Protein AF-A0A7S1TKZ5-F1 (afdb_monomer_lite)

Radius of gyration: 29.52 Å; chains: 1; bounding box: 53×38×90 Å

Organism: NCBI:txid1077150

Secondary structure (DSSP, 8-state):
-TTTT-SS--EEEPPPSS--SS---EEE--S------PPPHHHHHHTT------EEEE-BGGG--TTSTTSTT---S-TT---HHHHHHHHHHHHHGGG-SS-EEEEEEESEE-TT-SS-BSSEETTS-TT--EEEHHHHHHHHHHHHHHHPEEB-

Structure (mmCIF, N/CA/C/O backbone):
data_AF-A0A7S1TKZ5-F1
#
_entry.id   AF-A0A7S1TKZ5-F1
#
loop_
_atom_site.group_PDB
_atom_site.id
_atom_site.type_symbol
_atom_site.label_atom_id
_atom_site.label_alt_id
_atom_site.label_comp_id
_atom_site.label_asym_id
_atom_site.label_entity_id
_atom_site.label_seq_id
_atom_site.pdbx_PDB_ins_code
_atom_site.Cartn_x
_atom_site.Cartn_y
_atom_site.Cartn_z
_atom_site.occupancy
_atom_site.B_iso_or_equiv
_atom_site.auth_seq_id
_atom_site.auth_comp_id
_atom_site.auth_asym_id
_atom_site.auth_atom_id
_atom_site.pdbx_PDB_model_num
ATOM 1 N N . LEU A 1 1 ? -22.502 4.669 48.953 1.00 45.25 1 LEU A N 1
ATOM 2 C CA . LEU A 1 1 ? -22.837 4.290 47.557 1.00 45.25 1 LEU A CA 1
ATOM 3 C C . LEU A 1 1 ? -24.293 4.591 47.184 1.00 45.25 1 LEU A C 1
ATOM 5 O O . LEU A 1 1 ? -24.507 5.176 46.135 1.00 45.25 1 LEU A O 1
ATOM 9 N N . SER A 1 2 ? -25.284 4.317 48.043 1.00 52.25 2 SER A N 1
ATOM 10 C CA . SER A 1 2 ? -26.713 4.591 47.769 1.00 52.25 2 SER A CA 1
ATOM 11 C C . SER A 1 2 ? -27.094 6.071 47.573 1.00 52.25 2 SER A C 1
ATOM 13 O O . SER A 1 2 ? -28.102 6.359 46.936 1.00 52.25 2 SER A O 1
ATOM 15 N N . GLN A 1 3 ? -26.303 7.025 48.081 1.00 49.66 3 GLN A N 1
ATOM 16 C CA . GLN A 1 3 ? -26.588 8.461 47.930 1.00 49.66 3 GLN A CA 1
ATOM 17 C C . GLN A 1 3 ? -26.193 9.040 46.556 1.00 49.66 3 GLN A C 1
ATOM 19 O O . GLN A 1 3 ? -26.784 10.030 46.138 1.00 49.66 3 GLN A O 1
ATOM 24 N N . LEU A 1 4 ? -25.268 8.400 45.825 1.00 52.12 4 LEU A N 1
ATOM 25 C CA . LEU A 1 4 ? -24.807 8.850 44.498 1.00 52.12 4 LEU A CA 1
ATOM 26 C C . LEU A 1 4 ? -25.741 8.454 43.339 1.00 52.12 4 LEU A C 1
ATOM 28 O O . LEU A 1 4 ? -25.558 8.934 42.227 1.00 52.12 4 LEU A O 1
ATOM 32 N N . MET A 1 5 ? -26.736 7.597 43.590 1.00 54.06 5 MET A N 1
ATOM 33 C CA . MET A 1 5 ? -27.647 7.052 42.568 1.00 54.06 5 MET A CA 1
ATOM 34 C C . MET A 1 5 ? -29.002 7.781 42.510 1.00 54.06 5 MET A C 1
ATOM 36 O O . MET A 1 5 ? -29.927 7.318 41.845 1.00 54.06 5 MET A O 1
ATOM 40 N N . ARG A 1 6 ? -29.166 8.902 43.228 1.00 61.47 6 ARG A N 1
ATOM 41 C CA . ARG A 1 6 ? -30.417 9.676 43.205 1.00 61.47 6 ARG A CA 1
ATOM 42 C C . ARG A 1 6 ? -30.516 10.475 41.898 1.00 61.47 6 ARG A C 1
ATOM 44 O O . ARG A 1 6 ? -29.534 11.098 41.515 1.00 61.47 6 ARG A O 1
ATOM 51 N N . PRO A 1 7 ? -31.680 10.511 41.225 1.00 56.25 7 PRO A N 1
ATOM 52 C CA . PRO A 1 7 ? -31.854 11.225 39.952 1.00 56.25 7 PRO A CA 1
ATOM 53 C C . PRO A 1 7 ? -31.760 12.754 40.096 1.00 56.25 7 PRO A C 1
ATOM 55 O O . PRO A 1 7 ? -31.485 13.468 39.133 1.00 56.25 7 PRO A O 1
ATOM 58 N N . THR A 1 8 ? -31.967 13.260 41.308 1.00 64.50 8 THR A N 1
ATOM 59 C CA . THR A 1 8 ? -31.749 14.652 41.696 1.00 64.50 8 THR A CA 1
ATOM 60 C C . THR A 1 8 ? -30.412 14.767 42.415 1.00 64.50 8 THR A C 1
ATOM 62 O O . THR A 1 8 ? -30.059 13.889 43.202 1.00 64.50 8 THR A O 1
ATOM 65 N N . GLY A 1 9 ? -29.682 15.850 42.148 1.00 65.69 9 GLY A N 1
ATOM 66 C CA . GLY A 1 9 ? -28.393 16.125 42.771 1.00 65.69 9 GLY A CA 1
ATOM 67 C C . GLY A 1 9 ? -28.412 16.047 44.308 1.00 65.69 9 GLY A C 1
ATOM 68 O O . GLY A 1 9 ? -29.473 16.110 44.929 1.00 65.69 9 GLY A O 1
ATOM 69 N N . PHE A 1 10 ? -27.245 15.870 44.927 1.00 78.31 10 PHE A N 1
ATOM 70 C CA . PHE A 1 10 ? -27.108 15.707 46.376 1.00 78.31 10 PHE A CA 1
ATOM 71 C C . PHE A 1 10 ? -26.200 16.783 46.971 1.00 78.31 10 PHE A C 1
ATOM 73 O O . PHE A 1 10 ? -25.291 17.276 46.309 1.00 78.31 10 PHE A O 1
ATOM 80 N N . GLU A 1 11 ? -26.442 17.136 48.228 1.00 80.81 11 GLU A N 1
ATOM 81 C CA . GLU A 1 11 ? -25.588 18.030 49.006 1.00 80.81 11 GLU A CA 1
ATOM 82 C C . GLU A 1 11 ? -24.940 17.239 50.135 1.00 80.81 11 GLU A C 1
ATOM 84 O O . GLU A 1 11 ? -25.612 16.470 50.823 1.00 80.81 11 GLU A O 1
ATOM 89 N N . GLN A 1 12 ? -23.630 17.398 50.295 1.00 82.38 12 GLN A N 1
ATOM 90 C CA . GLN A 1 12 ? -22.857 16.748 51.337 1.00 82.38 12 GLN A CA 1
ATOM 91 C C . GLN A 1 12 ? -22.077 17.796 52.123 1.00 82.38 12 GLN A C 1
ATOM 93 O O . GLN A 1 12 ? -21.294 18.564 51.564 1.00 82.38 12 GLN A O 1
ATOM 98 N N . GLU A 1 13 ? -22.292 17.813 53.432 1.00 81.31 13 GLU A N 1
ATOM 99 C CA . GLU A 1 13 ? -21.556 18.675 54.347 1.00 81.31 13 GLU A CA 1
ATOM 100 C C . GLU A 1 13 ? -20.134 18.138 54.558 1.00 81.31 13 GLU A C 1
ATOM 102 O O . GLU A 1 13 ? -19.913 16.928 54.681 1.00 81.31 13 GLU A O 1
ATOM 107 N N . LEU A 1 14 ? -19.153 19.036 54.559 1.00 79.00 14 LEU A N 1
ATOM 108 C CA . LEU A 1 14 ? -17.751 18.688 54.727 1.00 79.00 14 LEU A CA 1
ATOM 109 C C . LEU A 1 14 ? -17.453 18.490 56.216 1.00 79.00 14 LEU A C 1
ATOM 111 O O . LEU A 1 14 ? -17.679 19.377 57.040 1.00 79.00 14 LEU A O 1
ATOM 115 N N . ALA A 1 15 ? -16.925 17.317 56.564 1.00 75.75 15 ALA A N 1
ATOM 116 C CA . ALA A 1 15 ? -16.518 17.033 57.932 1.00 75.75 15 ALA A CA 1
ATOM 117 C C . ALA A 1 15 ? -15.194 17.754 58.255 1.00 75.75 15 ALA A C 1
ATOM 119 O O . ALA A 1 15 ? -14.238 17.653 57.479 1.00 75.75 15 ALA A O 1
ATOM 120 N N . PRO A 1 16 ? -15.087 18.458 59.395 1.00 70.19 16 PRO A N 1
ATOM 121 C CA . PRO A 1 16 ? -13.829 19.071 59.797 1.00 70.19 16 PRO A CA 1
ATOM 122 C C . PRO A 1 16 ? -12.784 18.000 60.150 1.00 70.19 16 PRO A C 1
ATOM 124 O O . PRO A 1 16 ? -13.088 16.992 60.783 1.00 70.19 16 PRO A O 1
ATOM 127 N N . ALA A 1 17 ? -11.518 18.250 59.799 1.00 67.38 17 ALA A N 1
ATOM 128 C CA . ALA A 1 17 ? -10.400 17.322 60.030 1.00 67.38 17 ALA A CA 1
ATOM 129 C C . ALA A 1 17 ? -10.063 17.075 61.523 1.00 67.38 17 ALA A C 1
ATOM 131 O O . ALA A 1 17 ? -9.291 16.179 61.854 1.00 67.38 17 ALA A O 1
ATOM 132 N N . LYS A 1 18 ? -10.629 17.868 62.443 1.00 69.75 18 LYS A N 1
ATOM 133 C CA . LYS A 1 18 ? -10.565 17.698 63.908 1.00 69.75 18 LYS A CA 1
ATOM 134 C C . LYS A 1 18 ? -11.961 17.937 64.488 1.00 69.75 18 LYS A C 1
ATOM 136 O O . LYS A 1 18 ? -12.792 18.518 63.797 1.00 69.75 18 LYS A O 1
ATOM 141 N N . LYS A 1 19 ? -12.210 17.549 65.754 1.00 59.56 19 LYS A N 1
ATOM 142 C CA . LYS A 1 19 ? -13.452 17.848 66.512 1.00 59.56 19 LYS A CA 1
ATOM 143 C C . LYS A 1 19 ? -13.656 19.369 66.687 1.00 59.56 19 LYS A C 1
ATOM 145 O O . LYS A 1 19 ? -13.541 19.905 67.783 1.00 59.56 19 LYS A O 1
ATOM 150 N N . ALA A 1 20 ? -13.910 20.081 65.599 1.00 62.16 20 ALA A N 1
ATOM 151 C CA . ALA A 1 20 ? -14.262 21.485 65.571 1.00 62.16 20 ALA A CA 1
ATOM 152 C C . ALA A 1 20 ? -15.789 21.598 65.559 1.00 62.16 20 ALA A C 1
ATOM 154 O O . ALA A 1 20 ? -16.474 20.889 64.830 1.00 62.16 20 ALA A O 1
ATOM 155 N N . ARG A 1 21 ? -16.317 22.501 66.390 1.00 59.22 21 ARG A N 1
ATOM 156 C CA . ARG A 1 21 ? -17.758 22.725 66.599 1.00 59.22 21 ARG A CA 1
ATOM 157 C C . ARG A 1 21 ? -18.468 23.456 65.448 1.00 59.22 21 ARG A C 1
ATOM 159 O O . ARG A 1 21 ? -19.663 23.702 65.559 1.00 59.22 21 ARG A O 1
ATOM 166 N N . LYS A 1 22 ? -17.756 23.853 64.388 1.00 65.50 22 LYS A N 1
ATOM 167 C CA . LYS A 1 22 ? -18.301 24.659 63.286 1.00 65.50 22 LYS A CA 1
ATOM 168 C C . LYS A 1 22 ? -18.178 23.912 61.962 1.00 65.50 22 LYS A C 1
ATOM 170 O O . LYS A 1 22 ? -17.110 23.385 61.659 1.00 65.50 22 LYS A O 1
ATOM 175 N N . SER A 1 23 ? -19.280 23.901 61.212 1.00 70.69 23 SER A N 1
ATOM 176 C CA . SER A 1 23 ? -19.337 23.423 59.831 1.00 70.69 23 SER A CA 1
ATOM 177 C C . SER A 1 23 ? -18.300 24.154 58.977 1.00 70.69 23 SER A C 1
ATOM 179 O O . SER A 1 23 ? -18.127 25.367 59.117 1.00 70.69 23 SER A O 1
ATOM 181 N N . VAL A 1 24 ? -17.589 23.412 58.126 1.00 80.75 24 VAL A N 1
ATOM 182 C CA . VAL A 1 24 ? -16.551 23.947 57.226 1.00 80.75 24 VAL A CA 1
ATOM 183 C C . VAL A 1 24 ? -17.062 24.146 55.791 1.00 80.75 24 VAL A C 1
ATOM 185 O O . VAL A 1 24 ? -16.279 24.467 54.902 1.00 80.75 24 VAL A O 1
ATOM 188 N N . GLY A 1 25 ? -18.376 24.007 55.572 1.00 83.44 25 GLY A N 1
ATOM 189 C CA . GLY A 1 25 ? -19.048 24.211 54.286 1.00 83.44 25 GLY A CA 1
ATOM 190 C C . GLY A 1 25 ? -19.664 22.932 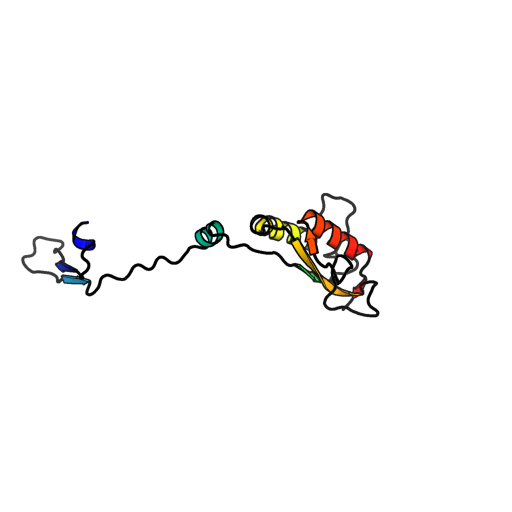53.712 1.00 83.44 25 GLY A C 1
ATOM 191 O O . GLY A 1 25 ? -19.522 21.848 54.277 1.00 83.44 25 GLY A O 1
ATOM 192 N N . SER A 1 26 ? -20.353 23.056 52.578 1.00 84.44 26 SER A N 1
ATOM 193 C CA . SER A 1 26 ? -20.994 21.944 51.871 1.00 84.44 26 SER A CA 1
ATOM 194 C C . SER A 1 26 ? -20.602 21.910 50.394 1.00 84.44 26 SER A C 1
ATOM 196 O O . SER A 1 26 ? -20.283 22.929 49.780 1.00 84.44 26 SER A O 1
ATOM 198 N N . VAL A 1 27 ? -20.624 20.712 49.814 1.00 84.94 27 VAL A N 1
ATOM 199 C CA . VAL A 1 27 ? -20.503 20.492 48.372 1.00 84.94 27 VAL A CA 1
ATOM 200 C C . VAL A 1 27 ? -21.847 20.003 47.861 1.00 84.94 27 VAL A C 1
ATOM 202 O O . VAL A 1 27 ? -22.359 18.983 48.321 1.00 84.94 27 VAL A O 1
ATOM 205 N N . ARG A 1 28 ? -22.409 20.714 46.881 1.00 84.19 28 ARG A N 1
ATOM 206 C CA . ARG A 1 28 ? -23.676 20.347 46.249 1.00 84.19 28 ARG A CA 1
ATOM 207 C C . ARG A 1 28 ? -23.481 19.964 44.793 1.00 84.19 28 ARG A C 1
ATOM 209 O O . ARG A 1 28 ? -23.116 20.791 43.961 1.00 84.19 28 ARG A O 1
ATOM 216 N N . LEU A 1 29 ? -23.828 18.729 44.461 1.00 81.50 29 LEU A N 1
ATOM 217 C CA . LEU A 1 29 ? -24.081 18.323 43.091 1.00 81.50 29 LEU A CA 1
ATOM 218 C C . LEU A 1 29 ? -25.452 18.883 42.691 1.00 81.50 29 LEU A C 1
ATOM 220 O O . LEU A 1 29 ? -26.471 18.433 43.194 1.00 81.50 29 LEU A O 1
ATOM 224 N N . VAL A 1 30 ? -25.498 19.895 41.822 1.00 80.62 30 VAL A N 1
ATOM 225 C CA . VAL A 1 30 ? -26.760 20.565 41.430 1.00 80.62 30 VAL A CA 1
ATOM 226 C C . VAL A 1 30 ? -27.571 19.718 40.443 1.00 80.62 30 VAL A C 1
ATOM 228 O O . VAL A 1 30 ? -28.801 19.732 40.459 1.00 80.62 30 VAL A O 1
ATOM 231 N N . ARG A 1 31 ? -26.886 18.956 39.587 1.00 73.62 31 ARG A N 1
ATOM 232 C CA . ARG A 1 31 ? -27.473 18.013 38.629 1.00 73.62 31 ARG A CA 1
ATOM 233 C C . ARG A 1 31 ? -26.563 16.805 38.499 1.00 73.62 31 ARG A C 1
ATOM 235 O O . ARG A 1 31 ? -25.347 16.964 38.431 1.00 73.62 31 ARG A O 1
ATOM 242 N N . VAL A 1 32 ? -27.154 15.618 38.412 1.00 75.12 32 VAL A N 1
ATOM 243 C CA . VAL A 1 32 ? -26.400 14.425 38.025 1.00 75.12 32 VAL A CA 1
ATOM 244 C C . VAL A 1 32 ? -26.040 14.561 36.543 1.00 75.12 32 VAL A C 1
ATOM 246 O O . VAL A 1 32 ? -26.943 14.770 35.724 1.00 75.12 32 VAL A O 1
ATOM 249 N N . PRO A 1 33 ? -24.751 14.502 36.166 1.00 72.81 33 PRO A N 1
ATOM 250 C CA . PRO A 1 33 ? -24.379 14.532 34.763 1.00 72.81 33 PRO A CA 1
ATOM 251 C C . PRO A 1 33 ? -24.974 13.307 34.065 1.00 72.81 33 PRO A C 1
ATOM 253 O O . PRO A 1 33 ? -24.873 12.184 34.558 1.00 72.81 33 PRO A O 1
ATOM 256 N N . ARG A 1 34 ? -25.585 13.506 32.892 1.00 76.31 34 ARG A N 1
ATOM 257 C CA . ARG A 1 34 ? -25.906 12.380 32.010 1.00 76.31 34 ARG A CA 1
ATOM 258 C C . ARG A 1 34 ? -24.589 11.758 31.559 1.00 76.31 34 ARG A C 1
ATOM 260 O O . ARG A 1 34 ? -23.893 12.349 30.734 1.00 76.31 34 ARG A O 1
ATOM 267 N N . ILE A 1 35 ? -24.264 10.583 32.091 1.00 79.25 35 ILE A N 1
ATOM 268 C CA . ILE A 1 35 ? -23.140 9.785 31.606 1.00 79.25 35 ILE A CA 1
ATOM 269 C C . ILE A 1 35 ? -23.502 9.338 30.192 1.00 79.25 35 ILE A C 1
ATOM 271 O O . ILE A 1 35 ? -24.428 8.555 29.987 1.00 79.25 35 ILE A O 1
ATOM 275 N N . ARG A 1 36 ? -22.815 9.902 29.199 1.00 80.56 36 ARG A N 1
ATOM 276 C CA . ARG A 1 36 ? -22.933 9.469 27.809 1.00 80.56 36 ARG A CA 1
ATOM 277 C C . ARG A 1 36 ? -21.824 8.467 27.545 1.00 80.56 36 ARG A C 1
ATOM 279 O O . ARG A 1 36 ? -20.659 8.852 27.497 1.00 80.56 36 ARG A O 1
ATOM 286 N N . HIS A 1 37 ? -22.191 7.208 27.357 1.00 79.81 37 HIS A N 1
ATOM 287 C CA . HIS A 1 37 ? -21.277 6.235 26.781 1.00 79.81 37 HIS A CA 1
ATOM 288 C C . HIS A 1 37 ? -21.135 6.567 25.296 1.00 79.81 37 HIS A C 1
ATOM 290 O O . HIS A 1 37 ? -22.116 6.547 24.555 1.00 79.81 37 HIS A O 1
ATOM 296 N N . LYS A 1 38 ? -19.933 6.962 24.881 1.00 88.94 38 LYS A N 1
ATOM 297 C CA . LYS A 1 38 ? -19.578 7.016 23.463 1.00 88.94 38 LYS A CA 1
ATOM 298 C C . LYS A 1 38 ? -19.053 5.639 23.083 1.00 88.94 38 LYS A C 1
ATOM 300 O O . LYS A 1 38 ? -18.287 5.075 23.864 1.00 88.94 38 LYS A O 1
ATOM 305 N N . ALA A 1 39 ? -19.462 5.131 21.924 1.00 89.62 39 ALA A N 1
ATOM 306 C CA . ALA A 1 39 ? -18.930 3.877 21.413 1.00 89.62 39 ALA A CA 1
ATOM 307 C C . ALA A 1 39 ? -17.400 3.975 21.315 1.00 89.62 39 ALA A C 1
ATOM 309 O O . ALA A 1 39 ? -16.872 4.955 20.777 1.00 89.62 39 ALA A O 1
ATOM 310 N N . SER A 1 40 ? -16.686 3.004 21.885 1.00 94.31 40 SER A N 1
ATOM 311 C CA . SER A 1 40 ? -15.242 2.884 21.688 1.00 94.31 40 SER A CA 1
ATOM 312 C C . SER A 1 40 ? -14.947 2.368 20.281 1.00 94.31 40 SER A C 1
ATOM 314 O O . SER A 1 40 ? -15.782 1.720 19.657 1.00 94.31 40 SER A O 1
ATOM 316 N N . PHE A 1 41 ? -13.724 2.586 19.798 1.00 93.12 41 PHE A N 1
ATOM 317 C CA . PHE A 1 41 ? -13.274 2.002 18.532 1.00 93.12 41 PHE A CA 1
ATOM 318 C C . PHE A 1 41 ? -13.475 0.476 18.490 1.00 93.12 41 PHE A C 1
ATOM 320 O O . PHE A 1 41 ? -14.012 -0.053 17.527 1.00 93.12 41 PHE A O 1
ATOM 327 N N . THR A 1 42 ? -13.146 -0.224 19.579 1.00 92.75 42 THR A N 1
ATOM 328 C CA . THR A 1 42 ? -13.348 -1.676 19.696 1.00 92.75 42 THR A CA 1
ATOM 329 C C . THR A 1 42 ? -14.816 -2.095 19.648 1.00 92.75 42 THR A C 1
ATOM 331 O O . THR A 1 42 ? -15.122 -3.148 19.100 1.00 92.75 42 THR A O 1
ATOM 334 N N . GLN A 1 43 ? -15.729 -1.282 20.191 1.00 94.25 43 GLN A N 1
ATOM 335 C CA . GLN A 1 43 ? -17.164 -1.532 20.062 1.00 94.25 43 GLN A CA 1
ATOM 336 C C . GLN A 1 43 ? -17.609 -1.383 18.613 1.00 94.25 43 GLN A C 1
ATOM 338 O O . GLN A 1 43 ? -18.296 -2.263 18.120 1.00 94.25 43 GLN A O 1
ATOM 343 N N . LEU A 1 44 ? -17.146 -0.344 17.914 1.00 94.69 44 LEU A N 1
ATOM 344 C CA . LEU A 1 44 ? -17.461 -0.161 16.497 1.00 94.69 44 LEU A CA 1
ATOM 345 C C . LEU A 1 44 ? -16.954 -1.335 15.649 1.00 94.69 44 LEU A C 1
ATOM 347 O O . LEU A 1 44 ? -17.694 -1.830 14.805 1.00 94.69 44 LEU A O 1
ATOM 351 N N . LEU A 1 45 ? -15.739 -1.829 15.909 1.00 93.62 45 LEU A N 1
ATOM 352 C CA . LEU A 1 45 ? -15.207 -3.024 15.242 1.00 93.62 45 LEU A CA 1
ATOM 353 C C . LEU A 1 45 ? -16.064 -4.270 15.512 1.00 93.62 45 LEU A C 1
ATOM 355 O O . LEU A 1 45 ? -16.410 -4.992 14.581 1.00 93.62 45 LEU A O 1
ATOM 359 N N . HIS A 1 46 ? -16.457 -4.511 16.768 1.00 91.69 46 HIS A N 1
ATOM 360 C CA . HIS A 1 46 ? -17.358 -5.620 17.111 1.00 91.69 46 HIS A CA 1
ATOM 361 C C . HIS A 1 46 ? -18.761 -5.465 16.505 1.00 91.69 46 HIS A C 1
ATOM 363 O O . HIS A 1 46 ? -19.408 -6.465 16.207 1.00 91.69 46 HIS A O 1
ATOM 369 N N . GLU A 1 47 ? -19.228 -4.231 16.315 1.00 94.88 47 GLU A N 1
ATOM 370 C CA . GLU A 1 47 ? -20.503 -3.903 15.665 1.00 94.88 47 GLU A CA 1
ATOM 371 C C . GLU A 1 47 ? -20.425 -3.971 14.129 1.00 94.88 47 GLU A C 1
ATOM 373 O O . GLU A 1 47 ? -21.431 -3.768 13.451 1.00 94.88 47 GLU A O 1
ATOM 378 N N . GLY A 1 48 ? -19.259 -4.317 13.575 1.00 93.88 48 GLY A N 1
ATOM 379 C CA . GLY A 1 48 ? -19.080 -4.604 12.157 1.00 93.88 48 GLY A CA 1
ATOM 380 C C . GLY A 1 48 ? -18.458 -3.477 11.341 1.00 93.88 48 GLY A C 1
ATOM 381 O O . GLY A 1 48 ? -18.528 -3.552 10.117 1.00 93.88 48 GLY A O 1
ATOM 382 N N . LEU A 1 49 ? -17.852 -2.466 11.977 1.00 95.12 49 LEU A N 1
ATOM 383 C CA . LEU A 1 49 ? -16.977 -1.514 11.291 1.00 95.12 49 LEU A CA 1
ATOM 384 C C . LEU A 1 49 ? -15.818 -2.261 10.620 1.00 95.12 49 LEU A C 1
ATOM 386 O O . LEU A 1 49 ? -15.151 -3.079 11.253 1.00 95.12 49 LEU A O 1
ATOM 390 N N . GLU A 1 50 ? -15.556 -1.910 9.368 1.00 95.25 50 GLU A N 1
ATOM 391 C CA . GLU A 1 50 ? -14.450 -2.431 8.567 1.00 95.25 50 GLU A CA 1
ATOM 392 C C . GLU A 1 50 ? -13.472 -1.304 8.232 1.00 95.25 50 GLU A C 1
ATOM 394 O O . GLU A 1 50 ? -13.840 -0.123 8.195 1.00 95.25 50 GLU A O 1
ATOM 399 N N . MET A 1 51 ? -12.216 -1.666 7.995 1.00 95.44 51 MET A N 1
ATOM 400 C CA . MET A 1 51 ? -11.176 -0.746 7.550 1.00 95.44 51 MET A CA 1
ATOM 401 C C . MET A 1 51 ? -10.546 -1.299 6.282 1.00 95.44 51 MET A C 1
ATOM 403 O O . MET A 1 51 ? -9.838 -2.297 6.345 1.00 95.44 51 MET A O 1
ATOM 407 N N . SER A 1 52 ? -10.772 -0.624 5.157 1.00 95.31 52 SER A N 1
ATOM 408 C CA . SER A 1 52 ? -10.169 -1.011 3.884 1.00 95.31 52 SER A CA 1
ATOM 409 C C . SER A 1 52 ? -8.849 -0.279 3.643 1.00 95.31 52 SER A C 1
ATOM 411 O O . SER A 1 52 ? -8.699 0.905 3.976 1.00 95.31 52 SER A O 1
ATOM 413 N N . LEU A 1 53 ? -7.879 -0.999 3.082 1.00 97.06 53 LEU A N 1
ATOM 414 C CA . LEU A 1 53 ? -6.559 -0.489 2.730 1.00 97.06 53 LEU A CA 1
ATOM 415 C C . LEU A 1 53 ? -6.506 -0.137 1.241 1.00 97.06 53 LEU A C 1
ATOM 417 O O . LEU A 1 53 ? -6.734 -0.981 0.385 1.00 97.06 53 LEU A O 1
ATOM 421 N N . MET A 1 54 ? -6.078 1.085 0.935 1.00 97.94 54 MET A N 1
ATOM 422 C CA . MET A 1 54 ? -5.667 1.501 -0.407 1.00 97.94 54 MET A CA 1
ATOM 423 C C . MET A 1 54 ? -4.202 1.923 -0.375 1.00 97.94 54 MET A C 1
ATOM 425 O O . MET A 1 54 ? -3.747 2.532 0.597 1.00 97.94 54 MET A O 1
ATOM 429 N N . VAL A 1 55 ? -3.467 1.634 -1.449 1.00 98.25 55 VAL A N 1
ATOM 430 C CA . VAL A 1 55 ? -2.059 2.024 -1.574 1.00 98.25 55 VAL A CA 1
ATOM 431 C C . VAL A 1 55 ? -1.802 2.792 -2.862 1.00 98.25 55 VAL A C 1
ATOM 433 O O . VAL A 1 55 ? -2.315 2.452 -3.926 1.00 98.25 55 VAL A O 1
ATOM 436 N N . ALA A 1 56 ? -0.969 3.823 -2.753 1.00 98.00 56 ALA A N 1
ATOM 437 C CA . ALA A 1 56 ? -0.451 4.593 -3.872 1.00 98.00 56 ALA A CA 1
ATOM 438 C C . ALA A 1 56 ? 1.060 4.737 -3.684 1.00 98.00 56 ALA A C 1
ATOM 440 O O . ALA A 1 56 ? 1.514 5.288 -2.682 1.00 98.00 56 ALA A O 1
ATOM 441 N N . ILE A 1 57 ? 1.831 4.191 -4.616 1.00 98.12 57 ILE A N 1
ATOM 442 C CA . ILE A 1 57 ? 3.288 4.113 -4.519 1.00 98.12 57 ILE A CA 1
ATOM 443 C C . ILE A 1 57 ? 3.907 5.087 -5.526 1.00 98.12 57 ILE A C 1
ATOM 445 O O . ILE A 1 57 ? 3.445 5.240 -6.655 1.00 98.12 57 ILE A O 1
ATOM 449 N N . ASP A 1 58 ? 4.947 5.773 -5.083 1.00 97.69 58 ASP A N 1
ATOM 450 C CA . ASP A 1 58 ? 5.691 6.744 -5.874 1.00 97.69 58 ASP A CA 1
ATOM 451 C C . ASP A 1 58 ? 6.627 6.020 -6.853 1.00 97.69 58 ASP A C 1
ATOM 453 O O . ASP A 1 58 ? 7.384 5.170 -6.417 1.00 97.69 58 ASP A O 1
ATOM 457 N N . TRP A 1 59 ? 6.575 6.345 -8.146 1.00 96.88 59 TRP A N 1
ATOM 458 C CA . TRP A 1 59 ? 7.468 5.859 -9.211 1.00 96.88 59 TRP A CA 1
ATOM 459 C C . TRP A 1 59 ? 8.370 6.972 -9.766 1.00 96.88 59 TRP A C 1
ATOM 461 O O . TRP A 1 59 ? 8.827 6.908 -10.912 1.00 96.88 59 TRP A O 1
ATOM 471 N N . THR A 1 60 ? 8.621 8.022 -8.985 1.00 96.62 60 THR A N 1
ATOM 472 C CA . THR A 1 60 ? 9.418 9.153 -9.452 1.00 96.62 60 THR A CA 1
ATOM 473 C C . THR A 1 60 ? 10.894 8.805 -9.656 1.00 96.62 60 THR A C 1
ATOM 475 O O . THR A 1 60 ? 11.468 7.971 -8.949 1.00 96.62 60 THR A O 1
ATOM 478 N N . ALA A 1 61 ? 11.556 9.482 -10.597 1.00 93.88 61 ALA A N 1
ATOM 479 C CA . ALA A 1 61 ? 12.957 9.250 -10.951 1.00 93.88 61 ALA A CA 1
ATOM 480 C C . ALA A 1 61 ? 13.939 9.538 -9.799 1.00 93.88 61 ALA A C 1
ATOM 482 O O . ALA A 1 61 ? 15.044 8.992 -9.793 1.00 93.88 61 ALA A O 1
ATOM 483 N N . SER A 1 62 ? 13.538 10.328 -8.796 1.00 94.00 62 SER A N 1
ATOM 484 C CA . SER A 1 62 ? 14.318 10.555 -7.571 1.00 94.00 62 SER A CA 1
ATOM 485 C C . SER A 1 62 ? 14.581 9.286 -6.758 1.00 94.00 62 SER A C 1
ATOM 487 O O . SER A 1 62 ? 15.501 9.280 -5.947 1.00 94.00 62 SER A O 1
ATOM 489 N N . ASN A 1 63 ? 13.825 8.208 -6.987 1.00 94.19 63 ASN A N 1
ATOM 490 C CA . ASN A 1 63 ? 14.072 6.912 -6.357 1.00 94.19 63 ASN A CA 1
ATOM 491 C C . ASN A 1 63 ? 15.230 6.125 -6.989 1.00 94.19 63 ASN A C 1
ATOM 493 O O . ASN A 1 63 ? 15.599 5.076 -6.460 1.00 94.19 63 ASN A O 1
ATOM 497 N N . GLU A 1 64 ? 15.818 6.625 -8.081 1.00 90.75 64 GLU A N 1
ATOM 498 C CA . GLU A 1 64 ? 16.860 5.963 -8.872 1.00 90.75 64 GLU A CA 1
ATOM 499 C C . GLU A 1 64 ? 16.413 4.621 -9.485 1.00 90.75 64 GLU A C 1
ATOM 501 O O . GLU A 1 64 ? 15.366 4.068 -9.161 1.00 90.75 64 GLU A O 1
ATOM 506 N N . SER A 1 65 ? 17.210 4.080 -10.411 1.00 90.44 65 SER A N 1
ATOM 507 C CA . SER A 1 65 ? 16.890 2.811 -11.079 1.00 90.44 65 SER A CA 1
ATOM 508 C C . SER A 1 65 ? 16.707 1.664 -10.068 1.00 90.44 65 SER A C 1
ATOM 510 O O . SER A 1 65 ? 17.602 1.474 -9.243 1.00 90.44 65 SER A O 1
ATOM 512 N N . PRO A 1 66 ? 15.668 0.811 -10.191 1.00 92.50 66 PRO A N 1
ATOM 513 C CA . PRO A 1 66 ? 15.497 -0.390 -9.363 1.00 92.50 66 PRO A CA 1
ATOM 514 C C . PRO A 1 66 ? 16.674 -1.375 -9.422 1.00 92.50 66 PRO A C 1
ATOM 516 O O . PRO A 1 66 ? 16.807 -2.232 -8.556 1.00 92.50 66 PRO A O 1
ATOM 519 N N . SER A 1 67 ? 17.552 -1.271 -10.426 1.00 91.25 67 SER A N 1
ATOM 520 C CA . SER A 1 67 ? 18.795 -2.051 -10.504 1.00 91.25 67 SER A CA 1
ATOM 521 C C . SER A 1 67 ? 19.921 -1.526 -9.604 1.00 91.25 67 SER A C 1
ATOM 523 O O . SER A 1 67 ? 20.918 -2.220 -9.405 1.00 91.25 67 SER A O 1
ATOM 525 N N . ASN A 1 68 ? 19.800 -0.306 -9.076 1.00 92.56 68 ASN A N 1
ATOM 526 C CA . ASN A 1 68 ? 20.787 0.297 -8.193 1.00 92.56 68 ASN A CA 1
ATOM 527 C C . ASN A 1 68 ? 20.544 -0.158 -6.742 1.00 92.56 68 ASN A C 1
ATOM 529 O O . ASN A 1 68 ? 19.475 0.133 -6.209 1.00 92.56 68 ASN A O 1
ATOM 533 N N . PRO A 1 69 ? 21.530 -0.769 -6.056 1.00 91.12 69 PRO A N 1
ATOM 534 C CA . PRO A 1 69 ? 21.417 -1.166 -4.648 1.00 91.12 69 PRO A CA 1
ATOM 535 C C . PRO A 1 69 ? 21.058 -0.046 -3.664 1.00 91.12 69 PRO A C 1
ATOM 537 O O . PRO A 1 69 ? 20.664 -0.334 -2.537 1.00 91.12 69 PRO A O 1
ATOM 540 N N . LYS A 1 70 ? 21.228 1.224 -4.053 1.00 91.56 70 LYS A N 1
ATOM 541 C CA . LYS A 1 70 ? 20.840 2.392 -3.248 1.00 91.56 70 LYS A CA 1
ATOM 542 C C . LYS A 1 70 ? 19.415 2.883 -3.509 1.00 91.56 70 LYS A C 1
ATOM 544 O O . LYS A 1 70 ? 18.932 3.713 -2.745 1.00 91.56 70 LYS A O 1
ATOM 549 N N . SER A 1 71 ? 18.761 2.395 -4.562 1.00 95.06 71 SER A N 1
ATOM 550 C CA . SER A 1 71 ? 17.387 2.767 -4.886 1.00 95.06 71 SER A CA 1
ATOM 551 C C . SER A 1 71 ? 16.438 2.326 -3.776 1.00 95.06 71 SER A C 1
ATOM 553 O O . SER A 1 71 ? 16.537 1.212 -3.258 1.00 95.06 71 SER A O 1
ATOM 555 N N . LEU A 1 72 ? 15.455 3.166 -3.456 1.00 95.50 72 LEU A N 1
ATOM 556 C CA . LEU A 1 72 ? 14.373 2.781 -2.546 1.00 95.50 72 LEU A CA 1
ATOM 557 C C . LEU A 1 72 ? 13.482 1.684 -3.153 1.00 95.50 72 LEU A C 1
ATOM 559 O O . LEU A 1 72 ? 12.855 0.926 -2.413 1.00 95.50 72 LEU A O 1
ATOM 563 N N . HIS A 1 73 ? 13.496 1.556 -4.484 1.00 96.25 73 HIS A N 1
ATOM 564 C CA . HIS A 1 73 ? 12.865 0.487 -5.255 1.00 96.25 73 HIS A CA 1
ATOM 565 C C . HIS A 1 73 ? 13.795 -0.687 -5.560 1.00 96.25 73 HIS A C 1
ATOM 567 O O . HIS A 1 73 ? 13.445 -1.510 -6.407 1.00 96.25 73 HIS A O 1
ATOM 573 N N . TYR A 1 74 ? 14.971 -0.774 -4.927 1.00 95.19 74 TYR A N 1
ATOM 574 C CA . TYR A 1 74 ? 15.962 -1.781 -5.293 1.00 95.19 74 TYR A CA 1
ATOM 575 C C . TYR A 1 74 ? 15.339 -3.179 -5.393 1.00 95.19 74 TYR A C 1
ATOM 577 O O . TYR A 1 74 ? 14.737 -3.693 -4.443 1.00 95.19 74 TYR A O 1
ATOM 585 N N . PHE A 1 75 ? 15.460 -3.769 -6.579 1.00 90.00 75 PHE A N 1
ATOM 586 C CA . PHE A 1 75 ? 14.944 -5.087 -6.883 1.00 90.00 75 PHE A CA 1
ATOM 587 C C . PHE A 1 75 ? 16.032 -6.115 -6.589 1.00 90.00 75 PHE A C 1
ATOM 589 O O . PHE A 1 75 ? 16.980 -6.296 -7.353 1.00 90.00 75 PHE A O 1
ATOM 596 N N . THR A 1 76 ? 15.890 -6.785 -5.452 1.00 86.56 76 THR A N 1
ATOM 597 C CA . THR A 1 76 ? 16.784 -7.860 -5.023 1.00 86.56 76 THR A CA 1
ATOM 598 C C . THR A 1 76 ? 16.248 -9.220 -5.459 1.00 86.56 76 THR A C 1
ATOM 600 O O . THR A 1 76 ? 15.046 -9.483 -5.423 1.00 86.56 76 THR A O 1
ATOM 603 N N . SER A 1 77 ? 17.151 -10.106 -5.871 1.00 83.88 77 SER A N 1
ATOM 604 C CA . SER A 1 77 ? 16.840 -11.500 -6.193 1.00 83.88 77 SER A CA 1
ATOM 605 C C . SER A 1 77 ? 16.764 -12.402 -4.954 1.00 83.88 77 SER A C 1
ATOM 607 O O . SER A 1 77 ? 16.313 -13.540 -5.075 1.00 83.88 77 SER A O 1
ATOM 609 N N . ASP A 1 78 ? 17.159 -11.918 -3.766 1.00 88.19 78 ASP A N 1
ATOM 610 C CA . ASP A 1 78 ? 16.942 -12.638 -2.506 1.00 88.19 78 ASP A CA 1
ATOM 611 C C . ASP A 1 78 ? 15.512 -12.391 -1.995 1.00 88.19 78 ASP A C 1
ATOM 613 O O . ASP A 1 78 ? 15.198 -11.280 -1.566 1.00 88.19 78 ASP A O 1
ATOM 617 N N . PRO A 1 79 ? 14.635 -13.410 -1.960 1.00 79.56 79 PRO A N 1
ATOM 618 C CA . PRO A 1 79 ? 13.254 -13.245 -1.514 1.00 79.56 79 PRO A CA 1
ATOM 619 C C . PRO A 1 79 ? 13.119 -12.829 -0.042 1.00 79.56 79 PRO A C 1
ATOM 621 O O . PRO A 1 79 ? 12.031 -12.425 0.365 1.00 79.56 79 PRO A O 1
ATOM 624 N N . ARG A 1 80 ? 14.184 -12.939 0.765 1.00 85.50 80 ARG A N 1
ATOM 625 C CA . ARG A 1 80 ? 14.192 -12.524 2.177 1.00 85.50 80 ARG A CA 1
ATOM 626 C C . ARG A 1 80 ? 14.480 -11.043 2.373 1.00 85.50 80 ARG A C 1
ATOM 628 O O . ARG A 1 80 ? 14.209 -10.520 3.451 1.00 85.50 80 ARG A O 1
ATOM 635 N N . GLN A 1 81 ? 15.044 -10.379 1.372 1.00 90.62 81 GLN A N 1
ATOM 636 C CA . GLN A 1 81 ? 15.379 -8.971 1.460 1.00 90.62 81 GLN A CA 1
ATOM 637 C C . GLN A 1 81 ? 14.230 -8.146 0.880 1.00 90.62 81 GLN A C 1
ATOM 639 O O . GLN A 1 81 ? 13.786 -8.378 -0.241 1.00 90.62 81 GLN A O 1
ATOM 644 N N . LEU A 1 82 ? 13.748 -7.188 1.668 1.00 94.38 82 LEU A N 1
ATOM 645 C CA . LEU A 1 82 ? 12.726 -6.233 1.254 1.00 94.38 82 LEU A CA 1
ATOM 646 C C . LEU A 1 82 ? 13.372 -4.862 1.062 1.00 94.38 82 LEU A C 1
ATOM 648 O O . LEU A 1 82 ? 14.202 -4.450 1.876 1.00 94.38 82 LEU A O 1
ATOM 652 N N . ASN A 1 83 ? 12.978 -4.141 0.015 1.00 95.56 83 ASN A N 1
ATOM 653 C CA . ASN A 1 83 ? 13.302 -2.720 -0.109 1.00 95.56 83 ASN A CA 1
ATOM 654 C C . ASN A 1 83 ? 12.418 -1.859 0.813 1.00 95.56 83 ASN A C 1
ATOM 656 O O . ASN A 1 83 ? 11.582 -2.362 1.574 1.00 95.56 83 ASN A O 1
ATOM 660 N N . SER A 1 84 ? 12.631 -0.543 0.791 1.00 96.25 84 SER A N 1
ATOM 661 C CA . SER A 1 84 ? 11.946 0.383 1.698 1.00 96.25 84 SER A CA 1
ATOM 662 C C . SER A 1 84 ? 10.433 0.411 1.476 1.00 96.25 84 SER A C 1
ATOM 664 O O . SER A 1 84 ? 9.681 0.419 2.452 1.00 96.25 84 SER A O 1
ATOM 666 N N . TYR A 1 85 ? 9.980 0.358 0.220 1.00 97.62 85 TYR A N 1
ATOM 667 C CA . TYR A 1 85 ? 8.552 0.311 -0.103 1.00 97.62 85 TYR A CA 1
ATOM 668 C C . TYR A 1 85 ? 7.928 -1.014 0.325 1.00 97.62 85 TYR A C 1
ATOM 670 O O . TYR A 1 85 ? 6.931 -1.019 1.037 1.00 97.62 85 TYR A O 1
ATOM 678 N N . GLU A 1 86 ? 8.549 -2.139 -0.019 1.00 97.00 86 GLU A N 1
ATOM 679 C CA . GLU A 1 86 ? 8.103 -3.475 0.388 1.00 97.00 86 GLU A CA 1
ATOM 680 C C . GLU A 1 86 ? 7.966 -3.610 1.907 1.00 97.00 86 GLU A C 1
ATOM 682 O O . GLU A 1 86 ? 6.969 -4.128 2.410 1.00 97.00 86 GLU A O 1
ATOM 687 N N . SER A 1 87 ? 8.948 -3.091 2.644 1.00 96.94 87 SER A N 1
ATOM 688 C CA . SER A 1 87 ? 8.929 -3.082 4.106 1.00 96.94 87 SER A CA 1
ATOM 689 C C . SER A 1 87 ? 7.749 -2.273 4.650 1.00 96.94 87 SER A C 1
ATOM 691 O O . SER A 1 87 ? 7.071 -2.723 5.573 1.00 96.94 87 SER A O 1
ATOM 693 N N . ALA A 1 88 ? 7.464 -1.105 4.063 1.00 98.12 88 ALA A N 1
ATOM 694 C CA . ALA A 1 88 ? 6.341 -0.261 4.464 1.00 98.12 88 ALA A CA 1
ATOM 695 C C . ALA A 1 88 ? 4.984 -0.916 4.159 1.00 98.12 88 ALA A C 1
ATOM 697 O O . ALA A 1 88 ? 4.111 -0.942 5.030 1.00 98.12 88 ALA A O 1
ATOM 698 N N . LEU A 1 89 ? 4.825 -1.497 2.965 1.00 97.94 89 LEU A N 1
ATOM 699 C CA . LEU A 1 89 ? 3.612 -2.217 2.565 1.00 97.94 89 LEU A CA 1
ATOM 700 C C . LEU A 1 89 ? 3.317 -3.378 3.522 1.00 97.94 89 LEU A C 1
ATOM 702 O O . LEU A 1 89 ? 2.189 -3.521 3.988 1.00 97.94 89 LEU A O 1
ATOM 706 N N . MET A 1 90 ? 4.337 -4.167 3.872 1.00 96.88 90 MET A N 1
ATOM 707 C CA . MET A 1 90 ? 4.194 -5.280 4.814 1.00 96.88 90 MET A CA 1
ATOM 708 C C . MET A 1 90 ? 3.875 -4.804 6.234 1.00 96.88 90 MET A C 1
ATOM 710 O O . MET A 1 90 ? 2.986 -5.358 6.884 1.00 96.88 90 MET A O 1
ATOM 714 N N . ALA A 1 91 ? 4.566 -3.773 6.724 1.00 97.69 91 ALA A N 1
ATOM 715 C CA . ALA A 1 91 ? 4.372 -3.261 8.079 1.00 97.69 91 ALA A CA 1
ATOM 716 C C . ALA A 1 91 ? 2.963 -2.688 8.286 1.00 97.69 91 ALA A C 1
ATOM 718 O O . ALA A 1 91 ? 2.300 -3.028 9.262 1.00 97.69 91 ALA A O 1
ATOM 719 N N . VAL A 1 92 ? 2.484 -1.856 7.359 1.00 97.88 92 VAL A N 1
ATOM 720 C CA . VAL A 1 92 ? 1.144 -1.253 7.445 1.00 97.88 92 VAL A CA 1
ATOM 721 C C . VAL A 1 92 ? 0.068 -2.290 7.142 1.00 97.88 92 VAL A C 1
ATOM 723 O O . VAL A 1 92 ? -0.909 -2.426 7.878 1.00 97.88 92 VAL A O 1
ATOM 726 N N . GLY A 1 93 ? 0.263 -3.054 6.073 1.00 97.69 93 GLY A N 1
ATOM 727 C CA . GLY A 1 93 ? -0.711 -4.019 5.605 1.00 97.69 93 GLY A CA 1
ATOM 728 C C . GLY A 1 93 ? -0.961 -5.153 6.594 1.00 97.69 93 GLY A C 1
ATOM 729 O O . GLY A 1 93 ? -2.108 -5.508 6.832 1.00 97.69 93 GLY A O 1
ATOM 730 N N . SER A 1 94 ? 0.076 -5.680 7.252 1.00 97.31 94 SER A N 1
ATOM 731 C CA . SER A 1 94 ? -0.101 -6.752 8.250 1.00 97.31 94 SER A CA 1
ATOM 732 C C . SER A 1 94 ? -0.952 -6.333 9.451 1.00 97.31 94 SER A C 1
ATOM 734 O O . SER A 1 94 ? -1.554 -7.186 10.100 1.00 97.31 94 SER A O 1
ATOM 736 N N . ILE A 1 95 ? -1.035 -5.027 9.722 1.00 97.00 95 ILE A N 1
ATOM 737 C CA . ILE A 1 95 ? -1.874 -4.462 10.777 1.00 97.00 95 ILE A CA 1
ATOM 738 C C . ILE A 1 95 ? -3.294 -4.227 10.269 1.00 97.00 95 ILE A C 1
ATOM 740 O O . ILE A 1 95 ? -4.237 -4.559 10.976 1.00 97.00 95 ILE A O 1
ATOM 744 N N . LEU A 1 96 ? -3.459 -3.634 9.084 1.00 96.88 96 LEU A N 1
ATOM 745 C CA . LEU A 1 96 ? -4.768 -3.178 8.606 1.00 96.88 96 LEU A CA 1
ATOM 746 C C . LEU A 1 96 ? -5.597 -4.279 7.948 1.00 96.88 96 LEU A C 1
ATOM 748 O O . LEU A 1 96 ? -6.810 -4.298 8.128 1.00 96.88 96 LEU A O 1
ATOM 752 N N . MET A 1 97 ? -4.958 -5.219 7.250 1.00 96.25 97 MET A N 1
ATOM 753 C CA . MET A 1 97 ? -5.668 -6.255 6.501 1.00 96.25 97 MET A CA 1
ATOM 754 C C . MET A 1 97 ? -6.639 -7.073 7.358 1.00 96.25 97 MET A C 1
ATOM 756 O O . MET A 1 97 ? -7.758 -7.260 6.908 1.00 96.25 97 MET A O 1
ATOM 760 N N . PRO A 1 98 ? -6.328 -7.512 8.593 1.00 95.44 98 PRO A N 1
ATOM 761 C CA . PRO A 1 98 ? -7.292 -8.253 9.417 1.00 95.44 98 PRO A CA 1
ATOM 762 C C . PRO A 1 98 ? -8.612 -7.520 9.727 1.00 95.44 98 PRO A C 1
ATOM 764 O O . PRO A 1 98 ? -9.549 -8.159 10.202 1.00 95.44 98 PRO A O 1
ATOM 767 N N . TYR A 1 99 ? -8.685 -6.203 9.500 1.00 96.06 99 TYR A N 1
ATOM 768 C CA . TYR A 1 99 ? -9.889 -5.387 9.693 1.00 96.06 99 TYR A CA 1
ATOM 769 C C . TYR A 1 99 ? -10.712 -5.192 8.407 1.00 96.06 99 TYR A C 1
ATOM 771 O O . TYR A 1 99 ? -11.761 -4.548 8.458 1.00 96.06 99 TYR A O 1
ATOM 779 N N . ASP A 1 100 ? -10.255 -5.742 7.282 1.00 96.75 100 ASP A N 1
ATOM 780 C CA . ASP A 1 100 ? -10.941 -5.739 5.990 1.00 96.75 100 ASP A CA 1
ATOM 781 C C . ASP A 1 100 ? -11.554 -7.123 5.716 1.00 96.75 100 ASP A C 1
ATOM 783 O O . ASP A 1 100 ? -10.882 -8.144 5.887 1.00 96.75 100 ASP A O 1
ATOM 787 N N . ARG A 1 101 ? -12.825 -7.217 5.315 1.00 95.62 101 ARG A N 1
ATOM 788 C CA . ARG A 1 101 ? -13.466 -8.531 5.122 1.00 95.62 101 ARG A CA 1
ATOM 789 C C . ARG A 1 101 ? -13.123 -9.183 3.794 1.00 95.62 101 ARG A C 1
ATOM 791 O O . ARG A 1 101 ? -12.947 -10.401 3.764 1.00 95.62 101 ARG A O 1
ATOM 798 N N . ASP A 1 102 ? -13.076 -8.416 2.711 1.00 96.81 102 ASP A N 1
ATOM 799 C CA . ASP A 1 102 ? -12.837 -8.964 1.371 1.00 96.81 102 ASP A CA 1
ATOM 800 C C . ASP A 1 102 ? -11.342 -9.096 1.044 1.00 96.81 102 ASP A C 1
ATOM 802 O O . ASP A 1 102 ? -10.967 -9.857 0.147 1.00 96.81 102 ASP A O 1
ATOM 806 N N . GLN A 1 103 ? -10.493 -8.426 1.830 1.00 97.31 103 GLN A N 1
ATOM 807 C CA . GLN A 1 103 ? -9.044 -8.383 1.656 1.00 97.31 103 GLN A CA 1
ATOM 808 C C . GLN A 1 103 ? -8.629 -7.831 0.280 1.00 97.31 103 GLN A C 1
ATOM 810 O O . GLN A 1 103 ? -7.552 -8.177 -0.220 1.00 97.31 103 GLN A O 1
ATOM 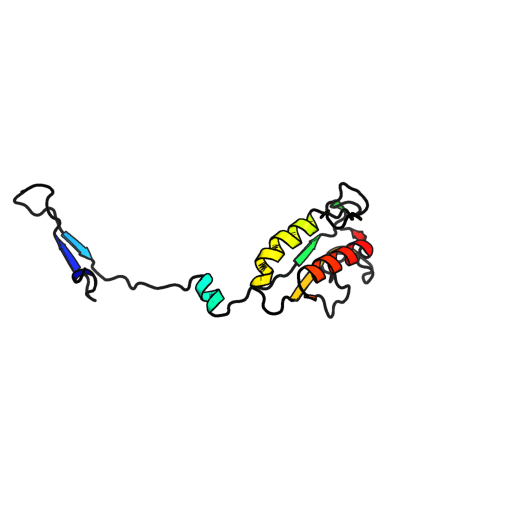815 N N . MET A 1 104 ? -9.468 -7.013 -0.354 1.00 98.12 104 MET A N 1
ATOM 816 C CA . MET A 1 104 ? -9.191 -6.401 -1.646 1.00 98.12 104 MET A CA 1
ATOM 817 C C . MET A 1 104 ? -8.497 -5.058 -1.445 1.00 98.12 104 MET A C 1
ATOM 819 O O . MET A 1 104 ? -8.944 -4.195 -0.700 1.00 98.12 104 MET A O 1
ATOM 823 N N . ILE A 1 105 ? -7.364 -4.887 -2.118 1.00 98.50 105 ILE A N 1
ATOM 824 C CA . ILE A 1 105 ? -6.523 -3.702 -1.990 1.00 98.50 105 ILE A CA 1
ATOM 825 C C . ILE A 1 105 ? -6.486 -3.005 -3.346 1.00 98.50 105 ILE A C 1
ATOM 827 O O . ILE A 1 105 ? -5.822 -3.500 -4.261 1.00 98.50 105 ILE A O 1
ATOM 831 N N . PRO A 1 106 ? -7.131 -1.844 -3.511 1.00 98.38 106 PRO A N 1
ATOM 832 C CA . PRO A 1 106 ? -6.861 -0.980 -4.648 1.00 98.38 106 PRO A CA 1
ATOM 833 C C . PRO A 1 106 ? -5.396 -0.522 -4.609 1.00 98.38 106 PRO A C 1
ATOM 835 O O . PRO A 1 106 ? -4.957 0.126 -3.650 1.00 98.38 106 PRO A O 1
ATOM 838 N N . ALA A 1 107 ? -4.628 -0.883 -5.638 1.00 98.31 107 ALA A N 1
ATOM 839 C CA . ALA A 1 107 ? -3.188 -0.659 -5.681 1.00 98.31 107 ALA A CA 1
ATOM 840 C C . ALA A 1 107 ? -2.795 0.209 -6.877 1.00 98.31 107 ALA A C 1
ATOM 842 O O . ALA A 1 107 ? -2.925 -0.195 -8.035 1.00 98.31 107 ALA A O 1
ATOM 843 N N . PHE A 1 108 ? -2.258 1.392 -6.586 1.00 98.44 108 PHE A N 1
ATOM 844 C CA . PHE A 1 108 ? -1.900 2.391 -7.585 1.00 98.44 108 PHE A CA 1
ATOM 845 C C . PHE A 1 108 ? -0.428 2.797 -7.511 1.00 98.44 108 PHE A C 1
ATOM 847 O O . PHE A 1 108 ? 0.233 2.677 -6.477 1.00 98.44 108 PHE A O 1
ATOM 854 N N . GLY A 1 109 ? 0.071 3.315 -8.626 1.00 97.75 109 GLY A N 1
ATOM 855 C CA . GLY A 1 109 ? 1.339 4.019 -8.729 1.00 97.75 109 GLY A CA 1
ATOM 856 C C . GLY A 1 109 ? 1.149 5.419 -9.311 1.00 97.75 109 GLY A C 1
ATOM 857 O O . GLY A 1 109 ? 0.138 5.697 -9.957 1.00 97.75 109 GLY A O 1
ATOM 858 N N . PHE A 1 110 ? 2.115 6.310 -9.094 1.00 97.50 110 PHE A N 1
ATOM 859 C CA . PHE A 1 110 ? 2.123 7.658 -9.670 1.00 97.50 110 PHE A CA 1
ATOM 860 C C . PHE A 1 110 ? 3.542 8.130 -9.998 1.00 97.50 110 PHE A C 1
ATOM 862 O O . PHE A 1 110 ? 4.505 7.632 -9.435 1.00 97.50 110 PHE A O 1
ATOM 869 N N . GLY A 1 111 ? 3.689 9.092 -10.912 1.00 96.50 111 GLY A N 1
ATOM 870 C CA . GLY A 1 111 ? 4.998 9.652 -11.283 1.00 96.50 111 GLY A CA 1
ATOM 871 C C . GLY A 1 111 ? 5.831 8.747 -12.197 1.00 96.50 111 GLY A C 1
ATOM 872 O O . GLY A 1 111 ? 6.950 9.090 -12.549 1.00 96.50 111 GLY A O 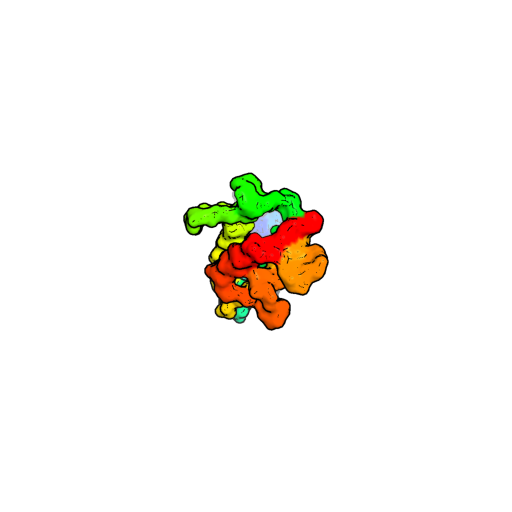1
ATOM 873 N N . GLY A 1 112 ? 5.285 7.612 -12.631 1.00 95.88 112 GLY A N 1
ATOM 874 C CA . GLY A 1 112 ? 5.928 6.684 -13.560 1.00 95.88 112 GLY A CA 1
ATOM 875 C C . GLY A 1 112 ? 5.387 6.794 -14.982 1.00 95.88 112 GLY A C 1
ATOM 876 O O . GLY A 1 112 ? 4.422 7.505 -15.252 1.00 95.88 112 GLY A O 1
ATOM 877 N N . LYS A 1 113 ? 5.995 6.050 -15.900 1.00 95.69 113 LYS A N 1
ATOM 878 C CA . LYS A 1 113 ? 5.534 5.841 -17.276 1.00 95.69 113 LYS A CA 1
ATOM 879 C C . LYS A 1 113 ? 5.133 4.372 -17.441 1.00 95.69 113 LYS A C 1
ATOM 881 O O . LYS A 1 113 ? 6.009 3.542 -17.706 1.00 95.69 113 LYS A O 1
ATOM 886 N N . PRO A 1 114 ? 3.858 4.016 -17.205 1.00 94.31 114 PRO A N 1
ATOM 887 C CA . PRO A 1 114 ? 3.387 2.658 -17.430 1.00 94.31 114 PRO A CA 1
ATOM 888 C C . PRO A 1 114 ? 3.340 2.350 -18.939 1.00 94.31 114 PRO A C 1
ATOM 890 O O . PRO A 1 114 ? 3.134 3.264 -19.735 1.00 94.31 114 PRO A O 1
ATOM 893 N N . PRO A 1 115 ? 3.482 1.079 -19.360 1.00 91.38 115 PRO A N 1
ATOM 894 C CA . PRO A 1 115 ? 3.506 0.711 -20.782 1.00 91.38 115 PRO A CA 1
ATOM 895 C C . PRO A 1 115 ? 2.250 1.097 -21.573 1.00 91.38 115 PRO A C 1
ATOM 897 O O . PRO A 1 115 ? 2.308 1.229 -22.793 1.00 91.38 115 PRO A O 1
ATOM 900 N N . SER A 1 116 ? 1.112 1.231 -20.890 1.00 88.75 116 SER A N 1
ATOM 901 C CA . SER A 1 116 ? -0.169 1.625 -21.480 1.00 88.75 116 SER A CA 1
ATOM 902 C C . SER A 1 116 ? -0.236 3.101 -21.866 1.00 88.75 116 SER A C 1
ATOM 904 O O . SER A 1 116 ? -1.085 3.474 -22.676 1.00 88.75 116 SER A O 1
ATOM 906 N N . ASP A 1 117 ? 0.636 3.936 -21.299 1.00 88.44 117 AS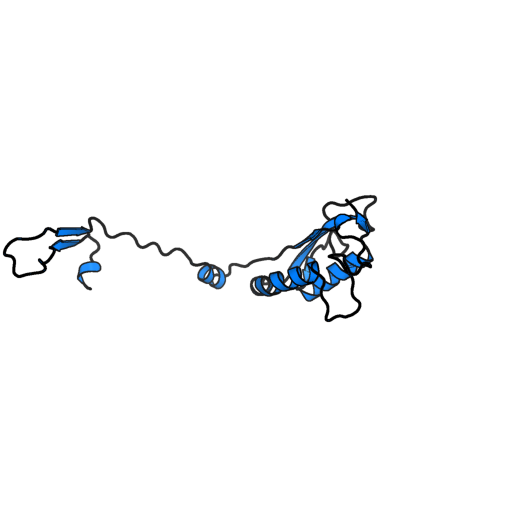P A N 1
ATOM 907 C CA . ASP A 1 117 ? 0.525 5.385 -21.383 1.00 88.44 117 ASP A CA 1
ATOM 908 C C . ASP A 1 117 ? 1.664 5.951 -22.237 1.00 88.44 117 ASP A C 1
ATOM 910 O O . ASP A 1 117 ? 2.818 5.532 -22.160 1.00 88.44 117 ASP A O 1
ATOM 914 N N . ALA A 1 118 ? 1.355 6.966 -23.047 1.00 86.69 118 ALA A N 1
ATOM 915 C CA . ALA A 1 118 ? 2.346 7.626 -23.902 1.00 86.69 118 ALA A CA 1
ATOM 916 C C . ALA A 1 118 ? 3.315 8.546 -23.126 1.00 86.69 118 ALA A C 1
ATOM 918 O O . ALA A 1 118 ? 4.272 9.071 -23.697 1.00 86.69 118 ALA A O 1
ATOM 919 N N . GLY A 1 119 ? 3.061 8.786 -21.839 1.00 91.50 119 GLY A N 1
ATOM 920 C CA . GLY A 1 119 ? 3.766 9.774 -21.032 1.00 91.50 119 GLY A CA 1
ATOM 921 C C . GLY A 1 119 ? 3.731 9.455 -19.543 1.00 91.50 119 GLY A C 1
ATOM 922 O O . GLY A 1 119 ? 3.386 8.348 -19.135 1.00 91.50 119 GLY A O 1
ATOM 923 N N . VAL A 1 120 ? 4.143 10.431 -18.730 1.00 94.56 120 VAL A N 1
ATOM 924 C CA . VAL A 1 120 ? 4.091 10.300 -17.269 1.00 94.56 120 VAL A CA 1
ATOM 925 C C . VAL A 1 120 ? 2.636 10.208 -16.832 1.00 94.56 120 VAL A C 1
ATOM 927 O O . VAL A 1 120 ? 1.806 11.018 -17.240 1.00 94.56 120 VAL A O 1
ATOM 930 N N . SER A 1 121 ? 2.355 9.232 -15.981 1.00 94.75 121 SER A N 1
ATOM 931 C CA . SER A 1 121 ? 1.052 8.982 -15.399 1.00 94.75 121 SER A CA 1
ATOM 932 C C . SER A 1 121 ? 1.093 9.280 -13.906 1.00 94.75 121 SER A C 1
ATOM 934 O O . SER A 1 121 ? 1.968 8.811 -13.172 1.00 94.75 121 SER A O 1
ATOM 936 N N . HIS A 1 122 ? 0.146 10.090 -13.442 1.00 93.81 122 HIS A N 1
ATOM 937 C CA . HIS A 1 122 ? 0.029 10.476 -12.033 1.00 93.81 122 HIS A CA 1
ATOM 938 C C . HIS A 1 122 ? -0.916 9.570 -11.237 1.00 93.81 122 HIS A C 1
ATOM 940 O O . HIS A 1 122 ? -1.100 9.788 -10.044 1.00 93.81 122 HIS A O 1
ATOM 946 N N . CYS A 1 123 ? -1.522 8.576 -11.884 1.00 96.00 123 CYS A N 1
ATOM 947 C CA . CYS A 1 123 ? -2.283 7.522 -11.232 1.00 96.00 123 CYS A CA 1
ATOM 948 C C . CYS A 1 123 ? -2.487 6.380 -12.231 1.00 96.00 123 CYS A C 1
ATOM 950 O O . CYS A 1 123 ? -3.196 6.548 -13.222 1.00 96.00 123 CYS A O 1
ATOM 952 N N . PHE A 1 124 ? -1.879 5.228 -11.974 1.00 96.88 124 PHE A N 1
ATOM 953 C CA . PHE A 1 124 ? -2.048 4.023 -12.781 1.00 96.88 124 PHE A CA 1
ATOM 954 C C . PHE A 1 124 ? -2.206 2.793 -11.880 1.00 96.88 124 PHE A C 1
ATOM 956 O O . PHE A 1 124 ? -1.614 2.746 -10.802 1.00 96.88 124 PHE A O 1
ATOM 963 N N . PRO A 1 125 ? -2.997 1.787 -12.284 1.00 97.44 125 PRO A N 1
ATOM 964 C CA . PRO A 1 125 ? -3.166 0.564 -11.508 1.00 97.44 125 PRO A CA 1
ATOM 965 C C . PRO A 1 125 ? -1.901 -0.300 -11.573 1.00 97.44 125 PRO A C 1
ATOM 967 O O . PRO A 1 125 ? -1.370 -0.550 -12.657 1.00 97.44 125 PRO A O 1
ATOM 970 N N . LEU A 1 126 ? -1.449 -0.838 -10.438 1.00 97.44 126 LEU A N 1
ATOM 971 C CA . LEU A 1 126 ? -0.290 -1.749 -10.416 1.00 97.44 126 LEU A CA 1
ATOM 972 C C . LEU A 1 126 ? -0.583 -3.096 -11.077 1.00 97.44 126 LEU A C 1
ATOM 974 O O . LEU A 1 126 ? 0.335 -3.796 -11.492 1.00 97.44 126 LEU A O 1
ATOM 978 N N . THR A 1 127 ? -1.862 -3.440 -11.222 1.00 96.06 127 THR A N 1
ATOM 979 C CA . THR A 1 127 ? -2.316 -4.612 -11.977 1.00 96.06 127 THR A CA 1
ATOM 980 C C . THR A 1 127 ? -2.120 -4.457 -13.487 1.00 96.06 127 THR A C 1
ATOM 982 O O . THR A 1 127 ? -2.241 -5.436 -14.220 1.00 96.06 127 THR A O 1
ATOM 985 N N . GLY A 1 128 ? -1.873 -3.233 -13.975 1.00 93.25 128 GLY A N 1
ATOM 986 C CA . GLY A 1 128 ? -1.883 -2.902 -15.400 1.00 93.25 128 GLY A CA 1
ATOM 987 C C . GLY A 1 128 ? -3.280 -2.910 -16.034 1.00 93.25 128 GLY A C 1
ATOM 988 O O . GLY A 1 128 ? -3.397 -2.710 -17.240 1.00 93.25 128 GLY A O 1
ATOM 989 N N . ASN A 1 129 ? -4.344 -3.125 -15.250 1.00 93.75 129 ASN A N 1
ATOM 990 C CA . ASN A 1 129 ? -5.724 -3.163 -15.728 1.00 93.75 129 ASN A CA 1
ATOM 991 C C . ASN A 1 129 ? -6.575 -2.073 -15.048 1.00 93.75 129 ASN A C 1
ATOM 993 O O . ASN A 1 129 ? -6.989 -2.251 -13.903 1.00 93.75 129 ASN A O 1
ATOM 997 N N . PRO A 1 130 ? -6.917 -0.974 -15.747 1.00 92.12 130 PRO A N 1
ATOM 998 C CA . PRO A 1 130 ? -7.751 0.097 -15.190 1.00 92.12 130 PRO A CA 1
ATOM 999 C C . PRO A 1 130 ? -9.161 -0.336 -14.788 1.00 92.12 130 PRO A C 1
ATOM 1001 O O . PRO A 1 130 ? -9.769 0.294 -13.931 1.00 92.12 130 PRO A O 1
ATOM 1004 N N . SER A 1 131 ? -9.687 -1.409 -15.389 1.00 95.62 131 SER A N 1
ATOM 1005 C CA . SER A 1 131 ? -11.004 -1.951 -15.029 1.00 95.62 131 SER A CA 1
ATOM 1006 C C . SER A 1 131 ? -10.960 -2.827 -13.776 1.00 95.62 131 SER A C 1
ATOM 1008 O O . SER A 1 131 ? -12.009 -3.145 -13.228 1.00 95.62 131 SER A O 1
ATOM 1010 N N . ASN A 1 132 ? -9.766 -3.242 -13.341 1.00 95.62 132 ASN A N 1
ATOM 1011 C CA . ASN A 1 132 ? -9.570 -4.040 -12.137 1.00 95.62 132 ASN A CA 1
ATOM 1012 C C . ASN A 1 132 ? -8.247 -3.650 -11.443 1.00 95.62 132 ASN A C 1
ATOM 1014 O O . ASN A 1 132 ? -7.226 -4.321 -11.639 1.00 95.62 132 ASN A O 1
ATOM 1018 N N . PRO A 1 133 ? -8.237 -2.543 -10.675 1.00 96.94 133 PRO A N 1
ATOM 1019 C CA . PRO A 1 133 ? -7.044 -2.049 -9.988 1.00 96.94 133 PRO A CA 1
ATOM 1020 C C . PRO A 1 133 ? -6.741 -2.797 -8.680 1.00 96.94 133 PRO A C 1
ATOM 1022 O O . PRO A 1 133 ? -5.749 -2.496 -8.016 1.00 96.94 133 PRO A O 1
ATOM 1025 N N . GLU A 1 134 ? -7.608 -3.725 -8.278 1.00 98.06 134 GLU A N 1
ATOM 1026 C CA . GLU A 1 134 ? -7.553 -4.368 -6.972 1.00 98.06 134 GLU A CA 1
ATOM 1027 C C . GLU A 1 134 ? -6.738 -5.659 -7.000 1.00 98.06 134 GLU A C 1
ATOM 1029 O O . GLU A 1 134 ? -6.731 -6.419 -7.972 1.00 98.06 134 GLU A O 1
ATOM 1034 N N . VAL A 1 135 ? -6.062 -5.921 -5.888 1.00 98.38 135 VAL A N 1
ATOM 1035 C CA . VAL A 1 135 ? -5.303 -7.147 -5.640 1.00 98.38 135 VAL A CA 1
ATOM 1036 C C . VAL A 1 135 ? -5.778 -7.791 -4.350 1.00 98.38 135 VAL A C 1
ATOM 1038 O O . VAL A 1 135 ? -6.177 -7.103 -3.416 1.00 98.38 135 VAL A O 1
ATOM 1041 N N . HIS A 1 136 ? -5.716 -9.118 -4.281 1.00 98.12 136 HIS A N 1
ATOM 1042 C CA . HIS A 1 136 ? -6.155 -9.844 -3.096 1.00 98.12 136 HIS A CA 1
ATOM 1043 C C . HIS A 1 136 ? -5.000 -10.055 -2.108 1.00 98.12 136 HIS A C 1
ATOM 1045 O O . HIS A 1 136 ? -4.025 -10.759 -2.402 1.00 98.12 136 HIS A O 1
ATOM 1051 N N . GLY A 1 137 ? -5.128 -9.465 -0.921 1.00 97.88 137 GLY A N 1
ATOM 1052 C CA . GLY A 1 137 ? -4.203 -9.607 0.197 1.00 97.88 137 GLY A CA 1
ATOM 1053 C C . GLY A 1 137 ? -2.794 -9.055 -0.049 1.00 97.88 137 GLY A C 1
ATOM 1054 O O . GLY A 1 137 ? -2.425 -8.602 -1.135 1.00 97.88 137 GLY A O 1
ATOM 1055 N N . LEU A 1 138 ? -1.949 -9.136 0.986 1.00 97.44 138 LEU A N 1
ATOM 1056 C CA . LEU A 1 138 ? -0.572 -8.624 0.913 1.00 97.44 138 LEU A CA 1
ATOM 1057 C C . LEU A 1 138 ? 0.287 -9.371 -0.098 1.00 97.44 138 LEU A C 1
ATOM 1059 O O . LEU A 1 138 ? 1.128 -8.762 -0.748 1.00 97.44 138 LEU A O 1
ATOM 1063 N N . ALA A 1 139 ? 0.067 -10.674 -0.268 1.00 96.75 139 ALA A N 1
ATOM 1064 C CA . ALA A 1 139 ? 0.790 -11.446 -1.272 1.00 96.75 139 ALA A CA 1
ATOM 1065 C C . ALA A 1 139 ? 0.508 -10.922 -2.691 1.00 96.75 139 ALA A C 1
ATOM 1067 O O . ALA A 1 139 ? 1.450 -10.704 -3.455 1.00 96.75 139 ALA A O 1
ATOM 1068 N N . GLY A 1 140 ? -0.765 -10.656 -3.014 1.00 97.81 140 GLY A N 1
ATOM 1069 C CA . GLY A 1 140 ? -1.160 -10.065 -4.292 1.00 97.81 140 GLY A CA 1
ATOM 1070 C C . GLY A 1 140 ? -0.585 -8.663 -4.480 1.00 97.81 140 GLY A C 1
ATOM 1071 O O . GLY A 1 140 ? -0.074 -8.345 -5.552 1.00 97.81 140 GLY A O 1
ATOM 1072 N N . LEU A 1 141 ? -0.569 -7.853 -3.419 1.00 98.06 141 LEU A N 1
ATOM 1073 C CA . LEU A 1 141 ? 0.032 -6.522 -3.452 1.00 98.06 141 LEU A CA 1
ATOM 1074 C C . LEU A 1 141 ? 1.536 -6.543 -3.724 1.00 98.06 141 LEU A C 1
ATOM 1076 O O . LEU A 1 141 ? 2.019 -5.815 -4.590 1.00 98.06 141 LEU A O 1
ATOM 1080 N N . MET A 1 142 ? 2.276 -7.405 -3.032 1.00 96.62 142 MET A N 1
ATOM 1081 C CA . MET A 1 142 ? 3.717 -7.558 -3.235 1.00 96.62 142 MET A CA 1
ATOM 1082 C C . MET A 1 142 ? 4.034 -8.057 -4.648 1.00 96.62 142 MET A C 1
ATOM 1084 O O . MET A 1 142 ? 4.991 -7.596 -5.273 1.00 96.62 142 MET A O 1
ATOM 1088 N N . GLN A 1 143 ? 3.210 -8.964 -5.180 1.00 96.00 143 GLN A N 1
ATOM 1089 C CA . GLN A 1 143 ? 3.333 -9.441 -6.553 1.00 96.00 143 GLN A CA 1
ATOM 1090 C C . GLN A 1 143 ? 3.072 -8.324 -7.570 1.00 96.00 143 GLN A C 1
ATOM 1092 O O . GLN A 1 143 ? 3.866 -8.162 -8.495 1.00 96.00 143 GLN A O 1
ATOM 1097 N N . ALA A 1 144 ? 2.005 -7.541 -7.396 1.00 97.31 144 ALA A N 1
ATOM 1098 C CA . ALA A 1 144 ? 1.677 -6.435 -8.292 1.00 97.31 144 ALA A CA 1
ATOM 1099 C C . ALA A 1 144 ? 2.750 -5.340 -8.264 1.00 97.31 144 ALA A C 1
ATOM 1101 O O . ALA A 1 144 ? 3.178 -4.881 -9.318 1.00 97.31 144 ALA A O 1
ATOM 1102 N N . TYR A 1 145 ? 3.263 -4.989 -7.082 1.00 97.31 145 TYR A N 1
ATOM 1103 C CA . TYR A 1 145 ? 4.383 -4.058 -6.940 1.00 97.31 145 TYR A CA 1
ATOM 1104 C C . TYR A 1 145 ? 5.635 -4.540 -7.689 1.00 97.31 145 TYR A C 1
ATOM 1106 O O . TYR A 1 145 ? 6.188 -3.807 -8.509 1.00 97.31 145 TYR A O 1
ATOM 1114 N N . ARG A 1 146 ? 6.064 -5.792 -7.471 1.00 95.06 146 ARG A N 1
ATOM 1115 C CA . ARG A 1 146 ? 7.234 -6.368 -8.161 1.00 95.06 146 ARG A CA 1
ATOM 1116 C C . ARG A 1 146 ? 7.026 -6.488 -9.671 1.00 95.06 146 ARG A C 1
ATOM 1118 O O . ARG A 1 146 ? 7.963 -6.258 -10.428 1.00 95.06 146 ARG A O 1
ATOM 1125 N N . GLY A 1 147 ? 5.814 -6.825 -10.109 1.00 94.69 147 GLY A N 1
ATOM 1126 C CA . GLY A 1 147 ? 5.449 -6.841 -11.526 1.00 94.69 147 GLY A CA 1
ATOM 1127 C C . GLY A 1 147 ? 5.539 -5.448 -12.151 1.00 94.69 147 GLY A C 1
ATOM 1128 O O . GLY A 1 147 ? 6.159 -5.282 -13.201 1.00 94.69 147 GLY A O 1
ATOM 1129 N N . ALA A 1 148 ? 5.003 -4.436 -11.468 1.00 95.38 148 ALA A N 1
ATOM 1130 C CA . ALA A 1 148 ? 5.063 -3.046 -11.902 1.00 95.38 148 ALA A CA 1
ATOM 1131 C C . ALA A 1 148 ? 6.503 -2.507 -11.950 1.00 95.38 148 ALA A C 1
ATOM 1133 O O . ALA A 1 148 ? 6.836 -1.797 -12.893 1.00 95.38 148 ALA A O 1
ATOM 1134 N N . LEU A 1 149 ? 7.388 -2.891 -11.021 1.00 93.38 149 LEU A N 1
ATOM 1135 C CA . LEU A 1 149 ? 8.814 -2.522 -11.071 1.00 93.38 149 LEU A CA 1
ATOM 1136 C C . LEU A 1 149 ? 9.521 -2.975 -12.357 1.00 93.38 149 LEU A C 1
ATOM 1138 O O . LEU A 1 149 ? 10.436 -2.296 -12.816 1.00 93.38 149 LEU A O 1
ATOM 1142 N N . GLY A 1 150 ? 9.114 -4.108 -12.935 1.00 89.69 150 GLY A N 1
ATOM 1143 C CA . GLY A 1 150 ? 9.678 -4.613 -14.189 1.00 89.69 150 GLY A CA 1
ATOM 1144 C C . GLY A 1 150 ? 9.084 -3.981 -15.452 1.00 89.69 150 GLY A C 1
ATOM 1145 O O . GLY A 1 150 ? 9.670 -4.113 -16.524 1.00 89.69 150 GLY A O 1
ATOM 1146 N N . ALA A 1 151 ? 7.929 -3.320 -15.345 1.00 91.44 151 ALA A N 1
ATOM 1147 C CA . ALA A 1 151 ? 7.161 -2.831 -16.491 1.00 91.44 151 ALA A CA 1
ATOM 1148 C C . ALA A 1 151 ? 7.099 -1.298 -16.579 1.00 91.44 151 ALA A C 1
ATOM 1150 O O . ALA A 1 151 ? 7.075 -0.744 -17.675 1.00 91.44 151 ALA A O 1
ATOM 1151 N N . VAL A 1 152 ? 7.052 -0.607 -15.441 1.00 93.12 152 VAL A N 1
ATOM 1152 C CA . VAL A 1 152 ? 6.874 0.845 -15.357 1.00 93.12 152 VAL A CA 1
ATOM 1153 C C . VAL A 1 152 ? 8.236 1.523 -15.300 1.00 93.12 152 VAL A C 1
ATOM 1155 O O . VAL A 1 152 ? 9.035 1.266 -14.400 1.00 93.12 152 VAL A O 1
ATOM 1158 N N . ALA A 1 153 ? 8.489 2.442 -16.228 1.00 92.62 153 ALA A N 1
ATOM 1159 C CA . ALA A 1 153 ? 9.693 3.260 -16.178 1.00 92.62 153 ALA A CA 1
ATOM 1160 C C . ALA A 1 153 ? 9.522 4.396 -15.159 1.00 92.62 153 ALA A C 1
ATOM 1162 O O . ALA A 1 153 ? 8.528 5.124 -15.198 1.00 92.62 153 ALA A O 1
ATOM 1163 N N . LEU A 1 154 ? 10.500 4.571 -14.268 1.00 92.31 154 LEU A N 1
ATOM 1164 C CA . LEU A 1 154 ? 10.493 5.681 -13.317 1.00 92.31 154 LEU A CA 1
ATOM 1165 C C . LEU A 1 154 ? 10.647 7.010 -14.072 1.00 92.31 154 LEU A C 1
ATOM 1167 O O . LEU A 1 154 ? 11.453 7.116 -15.002 1.00 92.31 154 LEU A O 1
ATOM 1171 N N . SER A 1 155 ? 9.855 8.020 -13.717 1.00 89.38 155 SER A N 1
ATOM 1172 C CA . SER A 1 155 ? 9.868 9.324 -14.395 1.00 89.38 155 SER A CA 1
ATOM 1173 C C . SER A 1 155 ? 9.370 10.438 -13.469 1.00 89.38 155 SER A C 1
ATOM 1175 O O . SER A 1 155 ? 9.522 10.297 -12.273 1.00 89.38 155 SER A O 1
ATOM 1177 N N . GLY A 1 156 ? 8.821 11.541 -13.987 1.00 72.12 156 GLY A N 1
ATOM 1178 C CA . GLY A 1 156 ? 8.316 12.634 -13.145 1.00 72.12 156 GLY A CA 1
ATOM 1179 C C . GLY A 1 156 ? 9.388 13.537 -12.549 1.00 72.12 156 GLY A C 1
ATOM 1180 O O . GLY A 1 156 ? 10.523 13.070 -12.307 1.00 72.12 156 GLY A O 1
#

InterPro domains:
  IPR010734 Copine, C-terminal [PF07002] (71-156)
  IPR045052 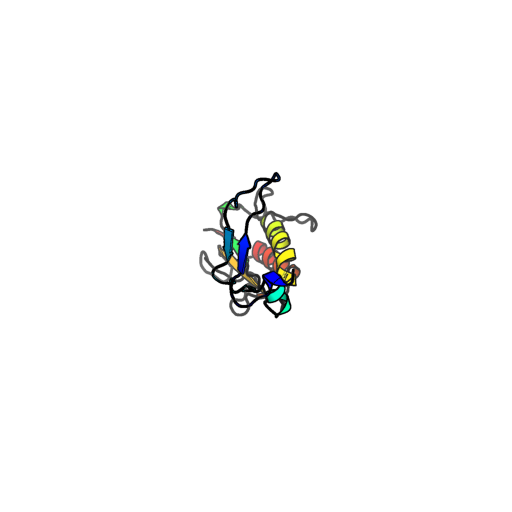Copine [PTHR10857] (17-156)

pLDDT: mean 88.85, std 11.96, range [45.25, 98.5]

Sequence (156 aa):
LSQLMRPTGFEQELAPAKKARKSVGSVRLVRVPRIRHKASFTQLLHEGLEMSLMVAIDWTASNESPSNPKSLHYFTSDPRQLNSYESALMAVGSILMPYDRDQMIPAFGFGGKPPSDAGVSHCFPLTGNP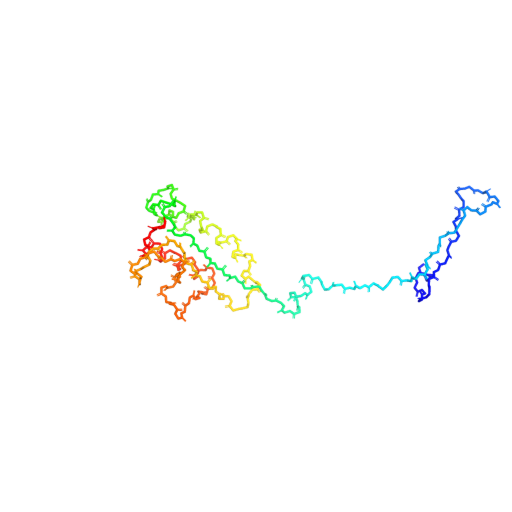SNPEVHGLAGLMQAYRGALGAVALSG

Foldseek 3Di:
DVQLPDQAKDKDFDDDPDPDPDTPDIDIDRGDDDDDDDQDPVNVLVVPDAFAAEDEAELACVQPQLCDPSGLNPDDPPPPDDGVVLVVLCVVQVVRQVRHDQQKYQYWYAQWAAPVDPDGGGIDQLQNDPVRSIAHHSVRRVVSSSSCSVGIGHHD